Protein AF-A0A8C8AES7-F1 (afdb_monomer)

Sequence (84 aa):
MAGLLCRLLLCLAAAGAAADLLLEEARRSLDLSTHLAKVSAELSLANAAGGTAASAFLLALEPGLEPRLAYLGVQVSAGRRGWA

Solvent-accessible surface area (backbone atoms only — not comparable to full-atom values): 5843 Å² total; per-residue (Å²): 115,67,71,60,53,55,51,51,51,51,54,52,52,56,66,69,62,60,51,51,72,42,79,77,44,79,50,76,49,77,45,67,91,53,99,56,82,44,76,49,74,52,73,42,76,43,64,42,88,95,52,62,82,59,92,74,85,87,83,89,76,64,90,80,44,70,93,70,60,88,78,89,87,86,81,84,78,87,70,82,80,77,80,129

Radius of gyration: 18.95 Å; Cα contacts (8 Å, |Δi|>4): 59; chains: 1; bounding box: 28×55×43 Å

Nearest PDB structures (foldseek):
  3ahp-assembly2_F  TM=3.461E-01  e=3.341E+00  Shewanella sp. SIB1

Mean predicted aligned error: 10.66 Å

Secondary structure (DSSP, 8-state):
-HHHHHHHHHHHHHHH----EEEEEEEEEEE-SSSS-EEEEEEEEEEPTTSPPPS-------TT-GGG----------------

Structure (mmCIF, N/CA/C/O backbone):
data_AF-A0A8C8AES7-F1
#
_entry.id   AF-A0A8C8AES7-F1
#
loop_
_atom_site.group_PDB
_atom_site.id
_atom_site.type_symbol
_atom_site.label_atom_id
_atom_site.label_alt_id
_atom_site.label_comp_id
_atom_site.label_asym_id
_atom_site.label_entity_id
_atom_site.label_seq_id
_atom_site.pdbx_PDB_ins_code
_atom_site.Cartn_x
_atom_site.Cartn_y
_atom_site.Cartn_z
_atom_site.occupancy
_atom_site.B_iso_or_equiv
_atom_site.auth_seq_id
_atom_site.auth_comp_id
_atom_site.auth_asym_id
_atom_site.auth_atom_id
_atom_site.pdbx_PDB_model_num
ATOM 1 N N . MET A 1 1 ? -0.494 -34.124 -23.991 1.00 55.78 1 M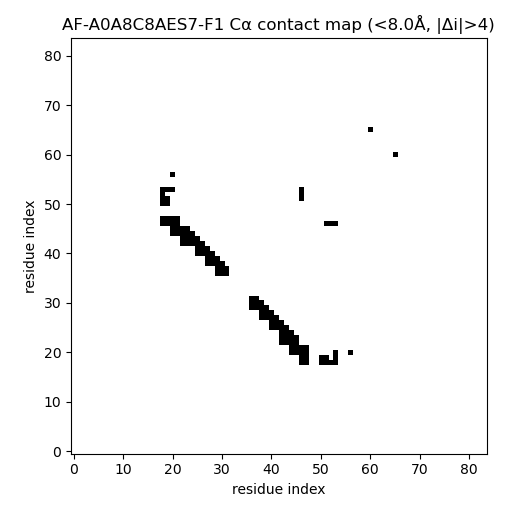ET A N 1
ATOM 2 C CA . MET A 1 1 ? 0.501 -33.704 -22.976 1.00 55.78 1 MET A CA 1
ATOM 3 C C . MET A 1 1 ? 1.194 -32.381 -23.318 1.00 55.78 1 MET A C 1
ATOM 5 O O . MET A 1 1 ? 1.252 -31.527 -22.446 1.00 55.78 1 MET A O 1
ATOM 9 N N . ALA A 1 2 ? 1.641 -32.147 -24.561 1.00 68.25 2 ALA A N 1
ATOM 10 C CA . ALA A 1 2 ? 2.338 -30.905 -24.943 1.00 68.25 2 ALA A CA 1
ATOM 11 C C . ALA A 1 2 ? 1.501 -29.613 -24.786 1.00 68.25 2 ALA A C 1
ATOM 13 O O . ALA A 1 2 ? 1.998 -28.617 -24.278 1.00 68.25 2 ALA A O 1
ATOM 14 N N . GLY A 1 3 ? 0.208 -29.634 -25.135 1.00 75.44 3 GLY A N 1
ATOM 15 C CA . GLY A 1 3 ? -0.644 -28.436 -25.060 1.00 75.44 3 GLY A CA 1
ATOM 16 C C . GLY A 1 3 ? -0.922 -27.926 -23.638 1.00 75.44 3 GLY A C 1
ATOM 17 O O . GLY A 1 3 ? -1.086 -26.725 -23.443 1.00 75.44 3 GLY A O 1
ATOM 18 N N . LEU A 1 4 ? -0.939 -28.817 -22.639 1.00 79.06 4 LEU A N 1
ATOM 19 C CA . LEU A 1 4 ? -1.113 -28.437 -21.232 1.00 79.06 4 LEU A CA 1
ATOM 20 C C . LEU A 1 4 ? 0.167 -27.797 -20.681 1.00 79.06 4 LEU A C 1
ATOM 22 O O . LEU A 1 4 ? 0.097 -26.772 -20.014 1.00 79.06 4 LEU A O 1
ATOM 26 N N . LEU A 1 5 ? 1.325 -28.361 -21.036 1.00 78.81 5 LEU A N 1
ATOM 27 C CA . LEU A 1 5 ? 2.646 -27.818 -20.715 1.00 78.81 5 LEU A CA 1
ATOM 28 C C . LEU A 1 5 ? 2.854 -26.428 -21.326 1.00 78.81 5 LEU A C 1
ATOM 30 O O . LEU A 1 5 ? 3.254 -25.514 -20.615 1.00 78.81 5 LEU A O 1
ATOM 34 N N . CYS A 1 6 ? 2.511 -26.230 -22.603 1.00 77.69 6 CYS A N 1
ATOM 35 C CA . CYS A 1 6 ? 2.601 -24.913 -23.241 1.00 77.69 6 CYS A CA 1
ATOM 36 C C . CYS A 1 6 ? 1.699 -23.874 -22.564 1.00 77.69 6 CYS A C 1
ATOM 38 O O . CYS A 1 6 ? 2.121 -22.740 -22.359 1.00 77.69 6 CYS A O 1
ATOM 40 N N . ARG A 1 7 ? 0.474 -24.256 -22.179 1.00 78.94 7 ARG A N 1
ATOM 41 C CA . ARG A 1 7 ? -0.434 -23.366 -21.441 1.00 78.94 7 ARG A CA 1
ATOM 42 C C . ARG A 1 7 ? 0.104 -23.029 -20.052 1.00 78.94 7 ARG A C 1
ATOM 44 O O . ARG A 1 7 ? 0.067 -21.865 -19.676 1.00 78.94 7 ARG A O 1
ATOM 51 N N . LEU A 1 8 ? 0.656 -24.007 -19.329 1.00 79.69 8 LEU A N 1
ATOM 52 C CA . LEU A 1 8 ? 1.279 -23.767 -18.025 1.00 79.69 8 LEU A CA 1
ATOM 53 C C . LEU A 1 8 ? 2.470 -22.807 -18.131 1.00 79.69 8 LEU A C 1
ATOM 55 O O . LEU A 1 8 ? 2.577 -21.886 -17.329 1.00 79.69 8 LEU A O 1
ATOM 59 N N . LEU A 1 9 ? 3.329 -22.989 -19.138 1.00 78.62 9 LEU A N 1
ATOM 60 C CA . LEU A 1 9 ? 4.491 -22.127 -19.370 1.00 78.62 9 LEU A CA 1
ATOM 61 C C . LEU A 1 9 ? 4.082 -20.699 -19.756 1.00 78.62 9 LEU A C 1
ATOM 63 O O . LEU A 1 9 ? 4.685 -19.749 -19.268 1.00 78.62 9 LEU A O 1
ATOM 67 N N . LEU A 1 10 ? 3.029 -20.534 -20.564 1.00 73.12 10 LEU A N 1
ATOM 68 C CA . LEU A 1 10 ? 2.475 -19.215 -20.895 1.00 73.12 10 LEU A CA 1
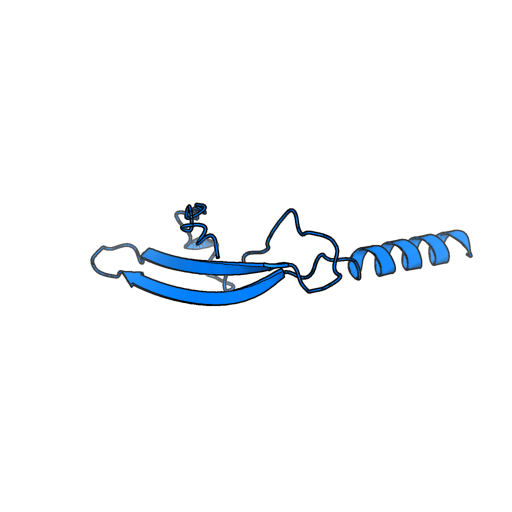ATOM 69 C C . LEU A 1 10 ? 1.876 -18.517 -19.666 1.00 73.12 10 LEU A C 1
ATOM 71 O O . LEU A 1 10 ? 2.105 -17.325 -19.479 1.00 73.12 10 LEU A O 1
ATOM 75 N N . CYS A 1 11 ? 1.160 -19.244 -18.803 1.00 64.38 11 CYS A N 1
ATOM 76 C CA . CYS A 1 11 ? 0.642 -18.694 -17.547 1.00 64.38 11 CYS A CA 1
ATOM 77 C C . CYS A 1 11 ? 1.771 -18.282 -16.590 1.00 64.38 11 CYS A C 1
ATOM 79 O O . CYS A 1 11 ? 1.680 -17.231 -15.961 1.00 64.38 11 CYS A O 1
ATOM 81 N N . LEU A 1 12 ? 2.844 -19.075 -16.503 1.00 66.69 12 LEU A N 1
ATOM 82 C CA . LEU A 1 12 ? 4.001 -18.767 -15.660 1.00 66.69 12 LEU A CA 1
ATOM 83 C C . LEU A 1 12 ? 4.788 -17.555 -16.187 1.00 66.69 12 LEU A C 1
ATOM 85 O O . LEU A 1 12 ? 5.201 -16.701 -15.409 1.00 66.69 12 LEU A O 1
ATOM 89 N N . ALA A 1 13 ? 4.950 -17.449 -17.509 1.00 61.62 13 ALA A N 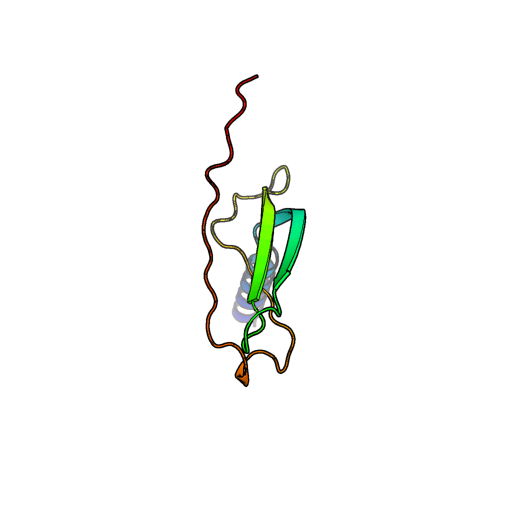1
ATOM 90 C CA . ALA A 1 13 ? 5.590 -16.303 -18.153 1.00 61.62 13 ALA A CA 1
ATOM 91 C C . ALA A 1 13 ? 4.766 -15.014 -17.989 1.00 61.62 13 ALA A C 1
ATOM 93 O O . ALA A 1 13 ? 5.332 -13.958 -17.725 1.00 61.62 13 ALA A O 1
ATOM 94 N N . ALA A 1 14 ? 3.434 -15.103 -18.073 1.00 58.88 14 ALA A N 1
ATOM 95 C CA . ALA A 1 14 ? 2.542 -13.978 -17.793 1.00 58.88 14 ALA A CA 1
ATOM 96 C C . ALA A 1 14 ? 2.593 -13.546 -16.317 1.00 58.88 14 ALA A C 1
ATOM 98 O O . ALA A 1 14 ? 2.519 -12.355 -16.031 1.00 58.88 14 ALA A O 1
ATOM 99 N N . ALA A 1 15 ? 2.769 -14.491 -15.388 1.00 57.69 15 ALA A N 1
ATOM 100 C CA . ALA A 1 15 ? 2.949 -14.186 -13.969 1.00 57.69 15 ALA A CA 1
ATOM 101 C C . ALA A 1 15 ? 4.293 -13.490 -13.671 1.00 57.69 15 ALA A C 1
ATOM 103 O O . ALA A 1 15 ? 4.370 -12.702 -12.733 1.00 57.69 15 ALA A O 1
ATOM 104 N N . GLY A 1 16 ? 5.334 -13.752 -14.471 1.00 51.28 16 GLY A N 1
ATOM 105 C CA . GLY A 1 16 ? 6.641 -13.090 -14.371 1.00 51.28 16 GLY A CA 1
ATOM 106 C C . GLY A 1 16 ? 6.730 -11.728 -15.071 1.00 51.28 16 GLY A C 1
ATOM 107 O O . GLY A 1 16 ? 7.693 -11.005 -14.852 1.00 51.28 16 GLY A O 1
ATOM 108 N N . ALA A 1 17 ? 5.740 -11.365 -15.892 1.00 53.62 17 ALA A N 1
ATOM 109 C CA . ALA A 1 17 ? 5.665 -10.086 -16.603 1.00 53.62 17 ALA A CA 1
ATOM 110 C C . ALA A 1 17 ? 4.831 -9.042 -15.837 1.00 53.62 17 ALA A C 1
ATOM 112 O O . ALA A 1 17 ? 4.122 -8.232 -16.439 1.00 53.62 17 ALA A O 1
ATOM 113 N N . ALA A 1 18 ? 4.863 -9.085 -14.504 1.00 59.03 18 ALA A N 1
ATOM 114 C CA . ALA A 1 18 ? 4.280 -8.024 -13.701 1.00 59.03 18 ALA A CA 1
ATOM 115 C 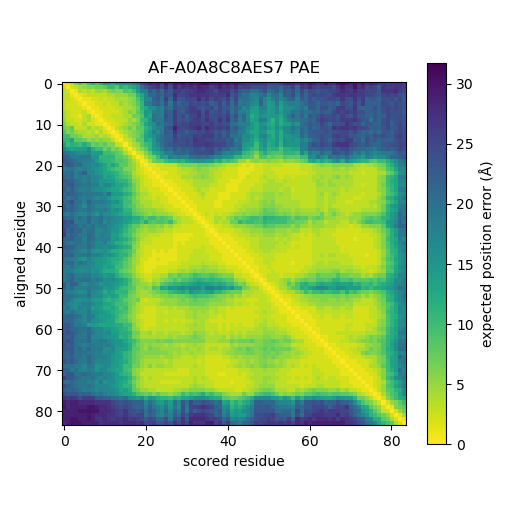C . ALA A 1 18 ? 5.100 -6.749 -13.925 1.00 59.03 18 ALA A C 1
ATOM 117 O O . ALA A 1 18 ? 6.325 -6.769 -13.855 1.00 59.03 18 ALA A O 1
ATOM 118 N N . ALA A 1 19 ? 4.428 -5.646 -14.248 1.00 65.25 19 ALA A N 1
ATOM 119 C CA . ALA A 1 19 ? 5.096 -4.361 -14.358 1.00 65.25 19 ALA A CA 1
ATOM 120 C C . ALA A 1 19 ? 5.697 -3.993 -12.993 1.00 65.25 19 ALA A C 1
ATOM 122 O O . ALA A 1 19 ? 4.970 -3.883 -12.003 1.00 65.25 19 ALA A O 1
ATOM 123 N N . ASP A 1 20 ? 7.016 -3.824 -12.948 1.00 79.94 20 ASP A N 1
ATOM 124 C CA . ASP A 1 20 ? 7.728 -3.503 -11.716 1.00 79.94 20 ASP A CA 1
ATOM 125 C C . ASP A 1 20 ? 7.486 -2.035 -11.338 1.00 79.94 20 ASP A C 1
ATOM 127 O O . ASP A 1 20 ? 7.956 -1.105 -12.003 1.00 79.94 20 ASP A O 1
ATOM 131 N N . LEU A 1 21 ? 6.743 -1.835 -10.248 1.00 87.62 2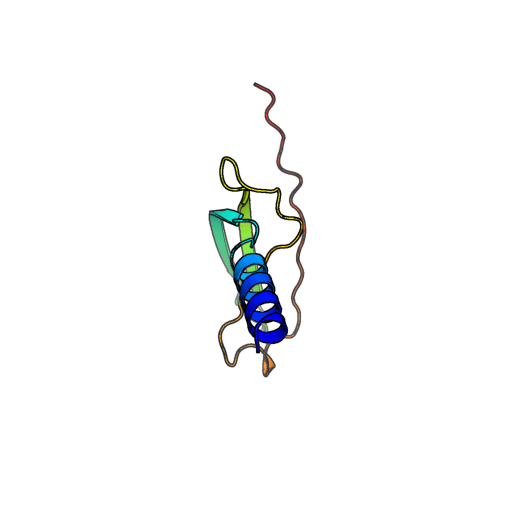1 LEU A N 1
ATOM 132 C CA . LEU A 1 21 ? 6.592 -0.547 -9.578 1.00 87.62 21 LEU A CA 1
ATOM 133 C C . LEU A 1 21 ? 7.567 -0.468 -8.408 1.00 87.62 21 LEU A C 1
ATOM 135 O O . LEU A 1 21 ? 7.523 -1.281 -7.484 1.00 87.62 21 LEU A O 1
ATOM 139 N N . LEU A 1 22 ? 8.421 0.545 -8.439 1.00 89.94 22 LEU A N 1
ATOM 140 C CA . LEU A 1 22 ? 9.384 0.843 -7.393 1.00 89.94 22 LEU A CA 1
ATOM 141 C C . LEU A 1 22 ? 8.815 1.920 -6.471 1.00 89.94 22 LEU A C 1
ATOM 143 O O . LEU A 1 22 ? 8.364 2.970 -6.928 1.00 89.94 22 LEU A O 1
ATOM 147 N N . LEU A 1 23 ? 8.847 1.656 -5.166 1.00 90.31 23 LEU A N 1
ATOM 148 C CA . LEU A 1 23 ? 8.537 2.645 -4.140 1.00 90.31 23 LEU A CA 1
ATOM 149 C C . LEU A 1 23 ? 9.790 3.475 -3.856 1.00 90.31 23 LEU A C 1
ATOM 151 O O . LEU A 1 23 ? 10.749 2.962 -3.283 1.00 90.31 23 LEU A O 1
ATOM 155 N N . GLU A 1 24 ? 9.778 4.745 -4.248 1.00 93.00 24 GLU A N 1
ATOM 156 C CA . GLU A 1 24 ? 10.913 5.653 -4.052 1.00 93.00 24 GLU A CA 1
ATOM 157 C C . GLU A 1 24 ? 10.881 6.312 -2.674 1.00 93.00 24 GLU A C 1
ATOM 159 O O . GLU A 1 24 ? 11.886 6.363 -1.968 1.00 93.00 24 GLU A O 1
ATOM 164 N N . GLU A 1 25 ? 9.710 6.810 -2.278 1.00 92.69 25 GLU A N 1
ATOM 165 C CA . GLU A 1 2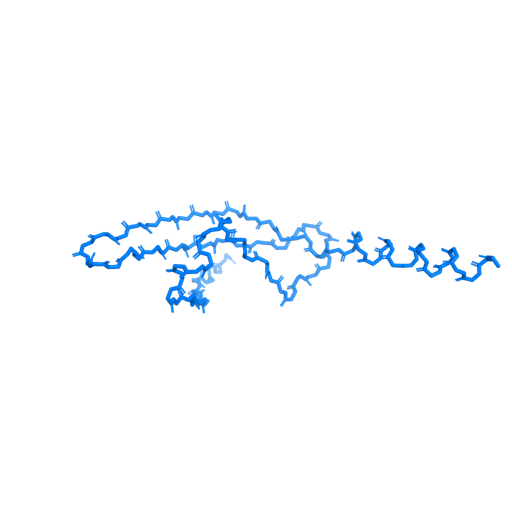5 ? 9.517 7.493 -1.004 1.00 92.69 25 GLU A CA 1
ATOM 166 C C . GLU A 1 25 ? 8.169 7.101 -0.404 1.00 92.69 25 GLU A C 1
ATOM 168 O O . GLU A 1 25 ? 7.163 6.988 -1.107 1.00 92.69 25 GLU A O 1
ATOM 173 N N . ALA A 1 26 ? 8.148 6.915 0.914 1.00 93.06 26 ALA A N 1
ATOM 174 C CA . ALA A 1 26 ? 6.931 6.692 1.673 1.00 93.06 26 ALA A CA 1
ATOM 175 C C . ALA A 1 26 ? 6.938 7.550 2.934 1.00 93.06 26 ALA A C 1
ATOM 177 O O . ALA A 1 26 ? 7.834 7.446 3.776 1.00 93.06 26 ALA A O 1
ATOM 178 N N . ARG A 1 27 ? 5.897 8.362 3.096 1.00 94.12 27 ARG A N 1
ATOM 179 C CA . ARG A 1 27 ? 5.627 9.102 4.329 1.00 94.12 27 ARG A CA 1
ATOM 180 C C . ARG A 1 27 ? 4.319 8.612 4.897 1.00 94.12 27 ARG A C 1
ATOM 182 O O . ARG A 1 27 ? 3.305 8.603 4.210 1.00 94.12 27 ARG A O 1
ATOM 189 N N . ARG A 1 28 ? 4.336 8.204 6.159 1.00 94.44 28 ARG A N 1
ATOM 190 C CA . ARG A 1 28 ? 3.149 7.707 6.848 1.00 94.44 28 ARG A CA 1
ATOM 191 C C . ARG A 1 28 ? 2.899 8.533 8.092 1.00 94.44 28 ARG A C 1
ATOM 193 O O . ARG A 1 28 ? 3.804 8.714 8.903 1.00 94.44 28 ARG A O 1
ATOM 200 N N . SER A 1 29 ? 1.659 8.960 8.267 1.00 94.00 29 SER A N 1
ATOM 201 C CA . SER A 1 29 ? 1.170 9.554 9.502 1.00 94.00 29 SER A CA 1
ATOM 202 C C . SER A 1 29 ? -0.001 8.746 10.043 1.00 94.00 29 SER A C 1
ATOM 204 O O . SER A 1 29 ? -0.752 8.102 9.306 1.00 94.00 29 SER A O 1
ATOM 206 N N . LEU A 1 30 ? -0.106 8.739 11.365 1.00 95.00 30 LEU A N 1
ATOM 207 C CA . LEU A 1 30 ? -1.133 8.026 12.099 1.00 95.00 30 LEU A CA 1
ATOM 208 C C . LEU A 1 30 ? -1.759 9.009 13.083 1.00 95.00 30 LEU A C 1
ATOM 210 O O . LEU A 1 30 ? -1.077 9.555 13.947 1.00 95.00 30 LEU A O 1
ATOM 214 N N . ASP A 1 31 ? -3.048 9.252 12.897 1.00 94.31 31 ASP A N 1
ATOM 215 C CA . ASP A 1 31 ? -3.850 10.160 13.700 1.00 94.31 31 ASP A CA 1
ATOM 216 C C . ASP A 1 31 ? -4.805 9.342 14.580 1.00 94.31 31 ASP A C 1
ATOM 218 O O . ASP A 1 31 ? -5.642 8.580 14.086 1.00 94.31 31 ASP A O 1
ATOM 222 N N . LEU A 1 32 ? -4.627 9.488 15.895 1.00 94.56 32 LEU A N 1
ATOM 223 C CA . LEU A 1 32 ? -5.420 8.853 16.954 1.00 94.56 32 LEU A CA 1
ATOM 224 C C . LEU A 1 32 ? -6.213 9.882 17.771 1.00 94.56 32 LEU A C 1
ATOM 226 O O . LEU A 1 32 ? -6.652 9.585 18.879 1.00 94.56 32 LEU A O 1
ATOM 230 N N . SER A 1 33 ? -6.362 11.110 17.267 1.00 92.31 33 SER A N 1
ATOM 231 C CA . SER A 1 33 ? -7.113 12.168 17.959 1.00 92.31 33 SER A CA 1
ATOM 232 C C . SER A 1 33 ? -8.616 11.880 18.040 1.00 92.31 33 SER A C 1
ATOM 234 O O . SER A 1 33 ? -9.317 12.469 18.861 1.00 92.31 33 SER A O 1
ATOM 236 N N . THR A 1 34 ? -9.112 10.960 17.209 1.00 91.00 34 THR A N 1
ATOM 237 C CA . THR A 1 34 ? -10.508 10.512 17.193 1.00 91.00 34 THR A CA 1
ATOM 238 C C . THR A 1 34 ? -10.639 9.064 17.672 1.00 91.00 34 THR A C 1
ATOM 240 O O . THR A 1 34 ? -9.653 8.358 17.860 1.00 91.00 34 THR A O 1
ATOM 243 N N . HIS A 1 35 ? -11.876 8.581 17.814 1.00 90.00 35 HIS A N 1
ATOM 244 C CA . HIS A 1 35 ? -12.152 7.172 18.124 1.00 90.00 35 HIS A CA 1
ATOM 245 C C . HIS A 1 35 ? -11.808 6.197 16.981 1.00 90.00 35 HIS A C 1
ATOM 247 O O . HIS A 1 35 ? -11.865 4.984 17.182 1.00 90.00 35 HIS A O 1
ATOM 253 N N . LEU A 1 36 ? -11.462 6.703 15.793 1.00 91.25 36 LEU A N 1
ATOM 254 C CA . LEU A 1 36 ? -10.993 5.910 14.662 1.00 91.25 36 LEU A CA 1
ATOM 255 C C . LEU A 1 36 ? -9.520 6.212 14.395 1.00 91.25 36 LEU A C 1
ATOM 257 O O . LEU A 1 36 ? -9.119 7.371 14.288 1.00 91.25 36 LEU A O 1
ATOM 261 N N . ALA A 1 37 ? -8.726 5.155 14.231 1.00 92.94 37 ALA A N 1
ATOM 262 C CA . ALA A 1 37 ? -7.351 5.292 13.784 1.00 92.94 37 ALA A CA 1
ATOM 263 C C . ALA A 1 37 ? -7.341 5.671 12.301 1.00 92.94 37 ALA A C 1
ATOM 265 O O . ALA A 1 37 ? -7.769 4.890 11.446 1.00 92.94 37 ALA A O 1
ATOM 266 N N . LYS A 1 38 ? -6.843 6.867 11.991 1.00 94.44 38 LYS A N 1
ATOM 267 C CA . LYS A 1 38 ? -6.670 7.318 10.613 1.00 94.44 38 LYS A CA 1
ATOM 268 C C . LYS A 1 38 ? -5.206 7.180 10.225 1.00 94.44 38 LYS A C 1
ATOM 270 O O . LYS A 1 38 ? -4.336 7.813 10.815 1.00 94.44 38 LYS A O 1
ATOM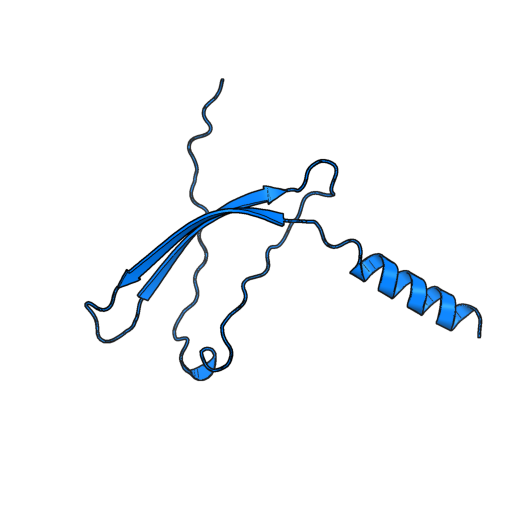 275 N N . VAL A 1 39 ? -4.947 6.364 9.211 1.00 93.19 39 VAL A N 1
ATOM 276 C CA . VAL A 1 39 ? -3.617 6.207 8.622 1.00 93.19 39 VAL A CA 1
ATOM 277 C C . VAL A 1 39 ? -3.605 6.920 7.281 1.00 93.19 39 VAL A C 1
ATOM 279 O O . VAL A 1 39 ? -4.405 6.598 6.405 1.00 93.19 39 VAL A O 1
ATOM 282 N N . SER A 1 40 ? -2.700 7.879 7.125 1.00 93.19 40 SER A N 1
ATOM 283 C CA . SER A 1 40 ? -2.454 8.553 5.851 1.00 93.19 40 SER A CA 1
ATOM 284 C C . SER A 1 40 ? -1.064 8.165 5.364 1.00 93.19 40 SER A C 1
ATOM 286 O O . SER A 1 40 ? -0.099 8.230 6.128 1.00 93.19 40 SER A O 1
ATOM 288 N N . ALA A 1 41 ? -0.957 7.750 4.105 1.00 93.88 41 ALA A N 1
ATOM 289 C CA . ALA A 1 41 ? 0.311 7.426 3.469 1.00 93.88 41 ALA A CA 1
ATOM 290 C C . ALA A 1 41 ? 0.454 8.215 2.165 1.00 93.88 41 ALA A C 1
ATOM 292 O O . ALA A 1 41 ? -0.423 8.162 1.304 1.00 93.88 41 ALA A O 1
ATOM 293 N N . GLU A 1 42 ? 1.560 8.934 2.030 1.00 94.38 42 GLU A N 1
ATOM 294 C CA . GLU A 1 42 ? 1.987 9.581 0.794 1.00 94.38 42 GLU A CA 1
ATOM 295 C C . GLU A 1 42 ? 3.111 8.741 0.191 1.00 94.38 42 GLU A C 1
ATOM 297 O O . GLU A 1 42 ? 4.113 8.473 0.858 1.00 94.38 42 GLU A O 1
ATOM 302 N N . LEU A 1 43 ? 2.919 8.291 -1.050 1.00 93.25 43 LEU A N 1
ATOM 303 C CA . LEU A 1 43 ? 3.815 7.366 -1.743 1.00 93.25 43 LEU A CA 1
ATOM 304 C C . LEU A 1 43 ? 4.311 8.005 -3.047 1.00 93.25 43 LEU A C 1
ATOM 306 O O . LEU A 1 43 ? 3.496 8.490 -3.835 1.00 93.25 43 LEU A O 1
ATOM 310 N N . SER A 1 44 ? 5.624 7.964 -3.290 1.00 93.94 44 SER A N 1
ATOM 311 C CA . SER A 1 44 ? 6.227 8.222 -4.604 1.00 93.94 44 SER A CA 1
ATOM 312 C C . SER A 1 44 ? 6.527 6.889 -5.278 1.00 93.94 44 SER A C 1
ATOM 314 O O . SER A 1 44 ? 7.264 6.069 -4.726 1.00 93.94 44 SER A O 1
ATOM 316 N N . LEU A 1 45 ? 5.931 6.659 -6.447 1.00 91.75 45 LEU A N 1
ATOM 317 C CA . LEU A 1 45 ? 6.062 5.420 -7.209 1.00 91.75 45 LEU A CA 1
ATOM 318 C C . LEU A 1 45 ? 6.682 5.708 -8.577 1.00 91.75 45 LEU A C 1
ATOM 320 O O . LEU A 1 45 ? 6.239 6.622 -9.275 1.00 91.75 45 LEU A O 1
ATOM 324 N N . ALA A 1 46 ? 7.640 4.879 -8.985 1.00 91.44 46 ALA A N 1
ATOM 325 C CA . ALA A 1 46 ? 8.269 4.930 -10.298 1.00 91.44 46 ALA A CA 1
ATOM 326 C C . ALA A 1 46 ? 8.136 3.587 -11.023 1.00 91.44 46 ALA A C 1
ATOM 328 O O . ALA A 1 46 ? 8.150 2.524 -10.408 1.00 91.44 46 ALA A O 1
ATOM 329 N N . ASN A 1 47 ? 8.027 3.628 -12.351 1.00 90.94 47 ASN A N 1
ATOM 330 C CA . ASN A 1 47 ? 8.166 2.419 -13.161 1.00 90.94 47 ASN A CA 1
ATOM 331 C C . ASN A 1 47 ? 9.642 2.009 -13.197 1.00 90.94 47 ASN A C 1
ATOM 333 O O . ASN A 1 47 ? 10.512 2.870 -13.355 1.00 90.94 47 ASN A O 1
ATOM 337 N N . ALA A 1 48 ? 9.927 0.713 -13.092 1.00 86.69 48 ALA A N 1
ATOM 338 C CA . ALA A 1 48 ? 11.290 0.217 -13.217 1.00 86.69 48 ALA A CA 1
ATOM 339 C C . ALA A 1 48 ? 11.902 0.567 -14.584 1.00 86.69 48 ALA A C 1
ATOM 341 O O . ALA A 1 48 ? 11.234 0.559 -15.624 1.00 86.69 48 ALA A O 1
ATOM 342 N N . ALA A 1 49 ? 13.203 0.861 -14.583 1.00 83.75 49 ALA A N 1
ATOM 343 C CA . ALA A 1 49 ? 13.929 1.226 -15.791 1.00 83.75 49 ALA A CA 1
ATOM 344 C C . ALA A 1 49 ? 13.901 0.082 -16.819 1.00 83.75 49 ALA A C 1
ATOM 346 O O . ALA A 1 49 ? 14.266 -1.050 -16.515 1.00 83.75 49 ALA A O 1
ATOM 347 N N . GLY A 1 50 ? 13.475 0.387 -18.047 1.00 80.19 50 GLY A N 1
ATOM 348 C CA . GLY A 1 50 ? 13.390 -0.594 -19.135 1.00 80.19 50 GLY A CA 1
ATOM 349 C C . GLY A 1 50 ? 12.223 -1.585 -19.028 1.00 80.19 50 GLY A C 1
ATOM 350 O O . GLY A 1 50 ? 12.095 -2.442 -19.901 1.00 80.19 50 GLY A O 1
ATOM 351 N N . GLY A 1 51 ? 11.371 -1.469 -18.003 1.00 74.62 51 GLY A N 1
ATOM 352 C CA . GLY A 1 51 ? 10.155 -2.266 -17.850 1.00 74.62 51 GLY A CA 1
ATOM 353 C C . GLY A 1 51 ? 8.960 -1.707 -18.630 1.00 74.62 51 GLY A C 1
ATOM 354 O O . GLY A 1 51 ? 8.957 -0.56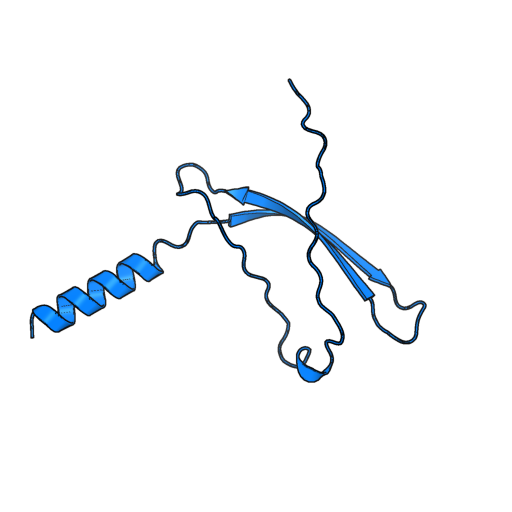6 -19.096 1.00 74.62 51 GLY A O 1
ATOM 355 N N . THR A 1 52 ? 7.906 -2.513 -18.760 1.00 81.44 52 THR A N 1
ATOM 356 C CA . THR A 1 52 ? 6.603 -2.048 -19.257 1.00 81.44 52 THR A CA 1
ATOM 357 C C . THR A 1 52 ? 5.941 -1.130 -18.232 1.00 81.44 52 THR A C 1
ATOM 359 O O . THR A 1 52 ? 5.943 -1.446 -17.045 1.00 81.44 52 THR A O 1
ATOM 362 N N . ALA A 1 53 ? 5.336 -0.025 -18.678 1.00 84.94 53 ALA A N 1
ATOM 363 C CA . ALA A 1 53 ? 4.642 0.902 -17.785 1.00 84.94 53 ALA A CA 1
ATOM 364 C C . ALA A 1 53 ? 3.485 0.211 -17.043 1.00 84.94 53 ALA A C 1
ATOM 366 O O . ALA A 1 53 ? 2.610 -0.395 -17.667 1.00 84.94 53 ALA A O 1
ATOM 367 N N . ALA A 1 54 ? 3.468 0.328 -15.716 1.00 86.88 54 ALA A N 1
ATOM 368 C CA . ALA A 1 54 ? 2.411 -0.207 -14.877 1.00 86.88 54 ALA A CA 1
ATOM 369 C C . ALA A 1 54 ? 1.135 0.638 -14.991 1.00 86.88 54 ALA A C 1
ATOM 371 O O . ALA A 1 54 ? 1.171 1.868 -14.938 1.00 86.88 54 ALA A O 1
ATOM 372 N N . SER A 1 55 ? -0.011 -0.031 -15.112 1.00 88.44 55 SER A N 1
ATOM 373 C CA . SER A 1 55 ? -1.339 0.600 -15.138 1.00 88.44 55 SER A CA 1
ATOM 374 C C . SER A 1 55 ? -2.118 0.436 -13.831 1.00 88.44 55 SER A C 1
ATOM 376 O O . SER A 1 55 ? -3.201 0.993 -13.682 1.00 88.44 55 SER A O 1
ATOM 378 N N . ALA A 1 56 ? -1.601 -0.367 -12.904 1.00 87.56 56 ALA A N 1
ATOM 379 C CA . ALA A 1 56 ? -2.212 -0.669 -11.619 1.00 87.56 56 ALA A CA 1
ATOM 380 C C . ALA A 1 56 ? -1.116 -0.807 -10.562 1.00 87.56 56 ALA A C 1
ATOM 382 O O . ALA A 1 56 ? 0.016 -1.157 -10.887 1.00 87.56 56 ALA A O 1
ATOM 383 N N . PHE A 1 57 ? -1.469 -0.565 -9.304 1.00 88.50 57 PHE A N 1
ATOM 384 C CA . PHE A 1 57 ? -0.600 -0.817 -8.161 1.00 88.50 57 PHE A CA 1
ATOM 385 C C . PHE A 1 57 ? -1.327 -1.716 -7.161 1.00 88.50 57 PHE A C 1
ATOM 387 O O . PHE A 1 57 ? -2.558 -1.777 -7.143 1.00 88.50 57 PHE A O 1
ATOM 394 N N . LEU A 1 58 ? -0.558 -2.415 -6.332 1.00 90.12 58 LEU A N 1
ATOM 395 C CA . LEU A 1 58 ? -1.086 -3.279 -5.286 1.00 90.12 58 LEU A CA 1
ATOM 396 C C . LEU A 1 58 ? -0.894 -2.612 -3.927 1.00 90.12 58 LEU A C 1
ATOM 398 O O . LEU A 1 58 ? 0.179 -2.095 -3.626 1.00 90.12 58 LEU A O 1
ATOM 402 N N . LEU A 1 59 ? -1.938 -2.652 -3.104 1.00 89.94 59 LEU A N 1
ATOM 403 C CA . LEU A 1 59 ? -1.893 -2.217 -1.715 1.00 89.94 59 LEU A CA 1
ATOM 404 C C . LEU A 1 59 ? -2.161 -3.423 -0.821 1.00 89.94 59 LEU A C 1
ATOM 406 O O . LEU A 1 59 ? -3.237 -4.016 -0.879 1.00 89.94 59 LEU A O 1
ATOM 410 N N . ALA A 1 60 ? -1.174 -3.779 -0.007 1.00 90.12 60 ALA A N 1
ATOM 411 C CA . ALA A 1 60 ? -1.303 -4.847 0.970 1.00 90.12 60 ALA A CA 1
ATOM 412 C C . ALA A 1 60 ? -1.875 -4.302 2.284 1.00 90.12 60 ALA A C 1
ATOM 414 O O . ALA A 1 60 ? -1.497 -3.221 2.740 1.00 90.12 60 ALA A O 1
ATOM 415 N N . LEU A 1 61 ? -2.769 -5.077 2.892 1.00 88.88 61 LEU A N 1
ATOM 416 C CA . LEU A 1 61 ? -3.273 -4.847 4.240 1.00 88.88 61 LEU A CA 1
ATOM 417 C C . LEU A 1 61 ? -2.749 -5.950 5.153 1.00 88.88 61 LEU A C 1
ATOM 419 O O . LEU A 1 61 ? -2.630 -7.100 4.735 1.00 88.88 61 LEU A O 1
ATOM 423 N N . GLU A 1 62 ? -2.443 -5.588 6.397 1.00 87.94 62 GLU A N 1
ATOM 424 C CA . GLU A 1 62 ? -2.043 -6.570 7.401 1.00 87.94 62 GLU A CA 1
ATOM 425 C C . GLU A 1 62 ? -3.221 -7.516 7.698 1.00 87.94 62 GLU A C 1
ATOM 427 O O . GLU A 1 62 ? -4.346 -7.032 7.892 1.00 87.94 62 GLU A O 1
ATOM 432 N N . PRO A 1 63 ? -2.994 -8.839 7.778 1.00 89.62 63 PRO A N 1
ATOM 433 C CA . PRO A 1 63 ? -4.042 -9.787 8.122 1.00 89.62 63 PRO A CA 1
ATOM 434 C C . PRO A 1 63 ? -4.727 -9.431 9.446 1.00 89.62 63 PRO A C 1
ATOM 436 O O . PRO A 1 63 ? -4.079 -9.134 10.453 1.00 89.62 63 PRO A O 1
ATOM 439 N N . GLY A 1 64 ? -6.057 -9.470 9.462 1.00 90.25 64 GLY A N 1
ATOM 440 C CA . GLY A 1 64 ? -6.867 -9.121 10.630 1.00 90.25 64 GLY A CA 1
ATOM 441 C C . GLY A 1 64 ? -7.239 -7.638 10.721 1.00 90.25 64 GLY A C 1
ATOM 442 O O . GLY A 1 64 ? -8.074 -7.283 11.563 1.00 90.25 64 GLY A O 1
ATOM 443 N N . LEU A 1 65 ? -6.696 -6.778 9.848 1.00 87.56 65 LEU A N 1
ATOM 444 C CA . LEU A 1 65 ? -7.205 -5.415 9.667 1.00 87.56 65 LEU A CA 1
ATOM 445 C C . LEU A 1 65 ? -8.453 -5.370 8.788 1.00 87.56 65 LEU A C 1
ATOM 447 O O . LEU A 1 65 ? -9.244 -4.444 8.955 1.00 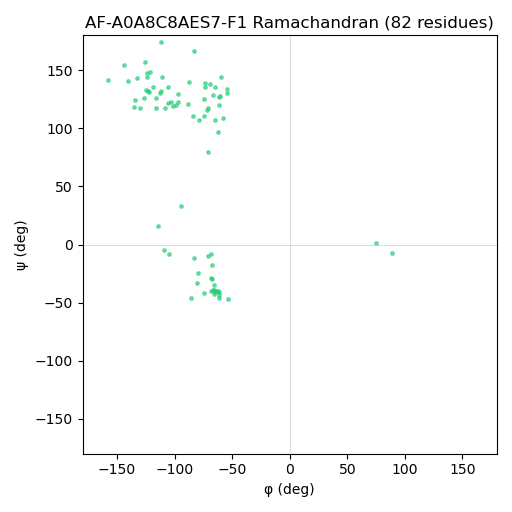87.56 65 LEU A O 1
ATOM 451 N N . GLU A 1 66 ? -8.678 -6.350 7.905 1.00 88.50 66 GLU A N 1
ATOM 452 C CA . GLU A 1 66 ? -9.832 -6.354 6.997 1.00 88.50 66 GLU A CA 1
ATOM 453 C C . GLU A 1 66 ? -11.182 -6.180 7.719 1.00 88.50 66 GLU A C 1
ATOM 455 O O . GLU A 1 66 ? -11.944 -5.302 7.314 1.00 88.50 66 GLU A O 1
ATOM 460 N N . PRO A 1 67 ? -11.491 -6.898 8.824 1.00 92.75 67 PRO A N 1
ATOM 461 C CA . PRO A 1 67 ? -12.759 -6.708 9.534 1.00 92.75 67 PRO A CA 1
ATOM 462 C C . PRO A 1 67 ? -12.858 -5.373 10.289 1.00 92.75 67 PRO A C 1
ATOM 464 O O . PRO A 1 67 ? -13.924 -5.041 10.802 1.00 92.75 67 PRO A O 1
ATOM 467 N N . ARG A 1 68 ? -11.757 -4.620 10.406 1.00 92.38 68 ARG A N 1
ATOM 468 C CA . ARG A 1 68 ? -11.674 -3.343 11.141 1.00 92.38 68 ARG A CA 1
ATOM 469 C C . ARG A 1 68 ? -11.516 -2.138 10.215 1.00 92.38 68 ARG A C 1
ATOM 471 O O . ARG A 1 68 ? -11.520 -1.000 10.684 1.00 92.38 68 ARG A O 1
ATOM 478 N N . LEU A 1 69 ? -11.368 -2.373 8.914 1.00 92.19 69 LEU A N 1
ATOM 479 C CA . LEU A 1 69 ? -11.212 -1.333 7.916 1.00 92.19 69 LEU A CA 1
ATOM 480 C C . LEU A 1 69 ? -12.577 -0.722 7.597 1.00 92.19 69 LEU A C 1
ATOM 482 O O . LEU A 1 69 ? -13.400 -1.324 6.914 1.00 92.19 69 LEU A O 1
ATOM 486 N N . ALA A 1 70 ? -12.808 0.498 8.073 1.00 93.75 70 ALA A N 1
ATOM 487 C CA . ALA A 1 70 ? -14.035 1.226 7.758 1.00 93.75 70 ALA A CA 1
ATOM 488 C C . ALA A 1 70 ? -13.987 1.893 6.371 1.00 93.75 70 ALA A C 1
ATOM 490 O O . ALA A 1 70 ? -15.014 2.027 5.712 1.00 93.75 70 ALA A O 1
ATOM 491 N N . TYR A 1 71 ? -12.806 2.343 5.933 1.00 94.06 71 TYR A N 1
ATOM 492 C CA . TYR A 1 71 ? -12.635 3.085 4.686 1.00 94.06 71 TYR A CA 1
ATOM 493 C C . TYR A 1 71 ? -11.196 2.996 4.170 1.00 94.06 71 TYR A C 1
ATOM 495 O O . TYR A 1 71 ? -10.247 3.089 4.948 1.00 94.06 71 TYR A O 1
ATOM 503 N N . LEU A 1 72 ? -11.047 2.880 2.848 1.00 94.00 72 LEU A N 1
ATOM 504 C CA . LEU A 1 72 ? -9.777 2.962 2.133 1.00 94.00 72 LEU A CA 1
ATOM 505 C C . LEU A 1 72 ? -9.975 3.851 0.909 1.00 94.00 72 LEU A C 1
ATOM 507 O O . LEU A 1 72 ? -10.780 3.547 0.032 1.00 94.00 72 LEU A O 1
ATOM 511 N N . GLY A 1 73 ? -9.245 4.961 0.870 1.00 94.19 73 GLY A N 1
ATOM 512 C CA . GLY A 1 73 ? -9.277 5.912 -0.231 1.00 94.19 73 GLY A CA 1
ATOM 513 C C . GLY A 1 73 ? -7.883 6.131 -0.790 1.00 94.19 73 GLY A C 1
ATOM 514 O O . GLY A 1 73 ? -6.908 6.164 -0.042 1.00 94.19 73 GLY A O 1
ATOM 515 N N . VAL A 1 74 ? -7.804 6.307 -2.105 1.00 94.00 74 VAL A N 1
ATOM 516 C CA . VAL A 1 74 ? -6.562 6.610 -2.817 1.00 94.00 74 VAL A CA 1
ATOM 517 C C . VAL A 1 74 ? -6.790 7.881 -3.615 1.00 94.00 74 VAL A C 1
ATOM 519 O O . VAL A 1 74 ? -7.807 8.025 -4.292 1.00 94.00 74 VAL A O 1
ATOM 522 N N . GLN A 1 75 ? -5.850 8.812 -3.520 1.00 93.38 75 GLN A N 1
ATOM 523 C CA . GLN A 1 75 ? -5.879 10.063 -4.265 1.00 93.38 75 GLN A CA 1
ATOM 524 C C . GLN A 1 75 ? -4.514 10.296 -4.896 1.00 93.38 75 GLN A C 1
ATOM 526 O O . GLN A 1 75 ? -3.483 9.976 -4.308 1.00 93.38 75 GLN A O 1
ATOM 531 N N . VAL A 1 76 ? -4.515 10.856 -6.102 1.00 91.31 76 VAL A N 1
ATOM 532 C CA . VAL A 1 76 ? -3.282 11.234 -6.787 1.00 91.31 76 VAL A CA 1
ATOM 533 C C . VAL A 1 76 ? -2.924 12.648 -6.359 1.00 91.31 76 VAL A C 1
ATOM 535 O O . VAL A 1 76 ? -3.701 13.581 -6.565 1.00 91.31 76 VAL A O 1
ATOM 538 N N . SER A 1 77 ? -1.739 12.810 -5.776 1.00 82.94 77 SER A N 1
ATOM 539 C CA . SER A 1 77 ? -1.182 14.139 -5.554 1.00 82.94 77 SER A CA 1
ATOM 540 C C . SER A 1 77 ? -0.699 14.689 -6.892 1.00 82.94 77 SER A C 1
ATOM 542 O O . SER A 1 77 ? 0.093 14.050 -7.589 1.00 82.94 77 SER A O 1
ATOM 544 N N . ALA A 1 78 ? -1.178 15.871 -7.278 1.00 68.69 78 ALA A N 1
ATOM 545 C CA . ALA A 1 78 ? -0.644 16.591 -8.424 1.00 68.69 78 ALA A CA 1
ATOM 546 C C . ALA A 1 78 ? 0.752 17.125 -8.058 1.00 68.69 78 ALA A C 1
ATOM 548 O O . ALA A 1 78 ? 0.913 18.286 -7.683 1.00 68.69 78 ALA A O 1
ATOM 549 N N . GLY A 1 79 ? 1.765 16.259 -8.110 1.00 56.22 79 GLY A N 1
ATOM 550 C CA . GLY A 1 79 ? 3.154 16.658 -7.914 1.00 56.22 79 GLY A CA 1
ATOM 551 C C . GLY A 1 79 ? 3.518 17.778 -8.890 1.00 56.22 79 GLY A C 1
ATOM 552 O O . GLY A 1 79 ? 3.239 17.684 -10.090 1.00 56.22 79 GLY A O 1
ATOM 553 N N . ARG A 1 80 ? 4.123 18.863 -8.382 1.00 48.03 80 ARG A N 1
ATOM 554 C CA . ARG A 1 80 ? 4.683 19.930 -9.222 1.00 48.03 80 ARG A CA 1
ATOM 555 C C . ARG A 1 80 ? 5.718 19.297 -10.146 1.00 48.03 80 ARG A C 1
ATOM 557 O O . ARG A 1 80 ? 6.794 18.921 -9.694 1.00 48.03 80 ARG A O 1
ATOM 564 N N . ARG A 1 81 ? 5.406 19.203 -11.439 1.00 49.25 81 ARG A N 1
ATOM 565 C CA . ARG A 1 81 ? 6.405 18.931 -12.474 1.00 49.25 81 ARG A CA 1
ATOM 566 C C . ARG A 1 81 ? 7.394 20.095 -12.470 1.00 49.25 81 ARG A C 1
ATOM 568 O O . ARG A 1 81 ? 7.100 21.149 -13.023 1.00 49.25 81 ARG A O 1
ATOM 575 N N . GLY A 1 82 ? 8.524 19.927 -11.787 1.00 44.78 82 GLY A N 1
ATOM 576 C CA . GLY A 1 82 ? 9.692 20.769 -11.996 1.00 44.78 82 GLY A CA 1
ATOM 577 C C . GLY A 1 82 ? 10.181 20.518 -13.415 1.00 44.78 82 GLY A C 1
ATOM 578 O O . GLY A 1 82 ? 10.678 19.436 -13.710 1.00 44.78 82 GLY A O 1
ATOM 579 N N . TRP A 1 83 ? 9.960 21.478 -14.308 1.00 42.44 83 TRP A N 1
ATOM 580 C CA . TRP A 1 83 ? 10.711 21.548 -15.553 1.00 42.44 83 TRP A CA 1
ATOM 581 C C . TRP A 1 83 ? 12.135 21.977 -15.200 1.00 42.44 83 TRP A C 1
ATOM 583 O O . TRP A 1 83 ? 12.327 23.041 -14.610 1.00 42.44 83 TRP A O 1
ATOM 593 N N . ALA A 1 84 ? 13.087 21.096 -15.497 1.00 35.47 84 ALA A N 1
ATOM 594 C CA . ALA A 1 84 ? 14.483 21.451 -15.702 1.00 35.47 84 ALA A CA 1
ATOM 595 C C . ALA A 1 84 ? 14.670 21.881 -17.161 1.00 35.47 84 ALA A C 1
ATOM 597 O O . ALA A 1 84 ? 13.959 21.309 -18.023 1.00 35.47 84 ALA A O 1
#

Foldseek 3Di:
DVVVVVVVVVVVVVVVQAFDKDWPDKDWDWDPVDVDIDIDIDTDIDTDPPHDDDPDDDDDDDPPCVVVDPDDDDDDDPPPPPDD

Organism: NCBI:txid257818

pLDDT: mean 81.79, std 15.04, range [35.47, 95.0]

=== Feature glossary ===
A reading guide for the features in this record.

Start from the sequence.

  · Sequence gives the chain of amino acids in standard one-letter code (A=alanine, C=cysteine, …, Y=tyrosine), read N→C. It is the only feature that is directly encoded by the gene; all structural features are derived from the folded form of this sequence.

Fold it, and you get atomic coordinates and the backbone conformation that goes with them.

  · The mmCIF table is the protein's shape written out atom by atom. For each backbone N, Cα, C, and carbonyl O, it records an (x, y, z) coordinate triple in Å plus the residue type, chain letter, and residue number.

  · Backbone dihedral angles. Every residue except chain termini has a φ (preceding-C → N → Cα → C) and a ψ (N → Cα → C → next-N). They are reported in degrees following the IUPAC sign convention. Secondary structure is essentially a statement about which (φ, ψ) basin each residue occupies.

  · DSSP 8-state secondary structure assigns each residue one of H (α-helix), G (3₁₀-helix), I (π-helix), E (extended β-strand), B (isolated β-bridge), T (hydrogen-bonded turn), S (bend), or '-' (coil). The assignment is computed from backbone hydrogen-bond geometry via the Kabsch–Sander algorithm.

  · P-SEA three-state annotation labels each residue as helix, strand, or coil based purely on the geometry of the Cα trace. It serves as a fallback when the full backbone (and thus DSSP) is unavailable.

Summarize the fold with a handful of shape descriptors and a per-residue structural alphabet.

  · Radius of gyration (Rg) is the root-mean-square distance of Cα atoms from their centroid — a single number for overall size and compactness. A globular domain of N residues has Rg ≈ 2.2·N^0.38 Å; an extended or disordered chain has a much larger Rg. The Cα contact count is the number of residue pairs whose Cα atoms are within 8 Å and are more than four positions apart in sequence — a standard proxy for tertiary packing density. The bounding box is the smallest axis-aligned box enclosing all Cα atoms.

  · Foldseek's 3Di representation compresses backbone geometry into a per-residue letter drawn from a learned twenty-state alphabet. It captures the tertiary interaction pattern around each residue — which residues are packed against it in space, regardless of where they are in sequence.

  · Accessible surface area quantifies burial. A residue with SASA near zero is packed into the hydrophobic core; one with SASA >100 Å² sits on the surface. Computed here via the Shrake–Rupley numerical algorithm with a 1.4 Å probe.

Ask how reliable the model is.

  · For AlphaFold models, the B-factor field carries pLDDT — the model's own estimate of local accuracy on a 0–100 scale. Regions with pLDDT<50 should be treated as essentially unmodeled; they often correspond to intrinsically disordered segments.

  · For experimental (PDB) structures, the B-factor (temperature factor) quantifies the positional spread of each atom in the crystal — a combination of thermal vibration and static disorder — in units of Å². High B-factors mark flexible loops or poorly resolved regions; low B-factors mark the rigid, well-ordered core.

  · PAE(i, j) answers: if I align the predicted and true structures on residue i, how far off (in Å) do I expect residue j to be? A block-diagonal PAE matrix with low values on the blocks and high values off-diagonal is the signature of a multi-domain protein with confidently predicted domains but uncertain inter-domain orientation.

Place it in context: what it resembles, what it is annotated as, and how it looks.

  · Structural nearest neighbors (via Foldseek easy-search vs the PDB). Reported per hit: target PDB id, E-value, and alignment TM-score. A TM-score above ~0.5 is the conventional threshold for 'same fold'.

  · Functional annotations link the protein to curated databases. InterPro entries identify conserved domains and families by matching the sequence against member-database signatures (Pfam, PROSITE, CDD, …). Gene Ontology (GO) terms describe molecular function, biological process, and cellular component in a controlled vocabulary. CATH places the structure in a hierarchical fold classification (Class/Architecture/Topology/Homologous-superfamily). The organism is the source species.

  · Plot images: a contact map (which residues are close in 3D, as an N×N binary image), a Ramachandran scatter (backbone torsion angles, revealing secondary-structure composition at a glance), and — for AlphaFold structures — a PAE heatmap (pairwise prediction confidence).

  · Structure images are PyMOL renders from six orthogonal camera directions. Cartoon representation draws helices as coils and strands as arrows; sticks shows the backbone as bonds; surface shows the solvent-excluded envelope. Rainbow coloring maps sequence position to hue (blue→red, N→C); chain coloring assigns a distinct color per polypeptide.